Protein AF-A0A1W1ZWJ0-F1 (afdb_monomer_lite)

Foldseek 3Di:
DDKFKKWKADPVRQIWIWIADVVVRDTQQAIGNDPVVCVVCPPVSDHFDDPDPQWDKIWIWTPPPNIWIFTWTAGPVRRGTDTDPPTDTDDDPDDDPSVCVVPPPVRSD

Organism: NCBI:txid475255

Sequence (109 aa):
MSNVTGAIKFKDGTIRFYEYYGTSDVCSTKHYSTQKEVADNWRSYPSNRCSCEGLEPVSIYSSYGGGFYLDGFACKNCEALAHDPDFDMIEREDTEDWILQIWPWEELV

Radius of gyration: 12.95 Å; chains: 1; bounding box: 33×32×32 Å

pLDDT: mean 85.48, std 12.36, range [38.47, 97.19]

Structure (mmCIF, N/CA/C/O backbone):
data_AF-A0A1W1ZWJ0-F1
#
_entry.id   AF-A0A1W1ZWJ0-F1
#
loop_
_atom_site.group_PDB
_atom_site.id
_atom_site.type_symbol
_atom_site.label_atom_id
_atom_site.label_alt_id
_atom_site.label_comp_id
_atom_site.label_asym_id
_atom_site.label_entity_id
_atom_site.label_seq_id
_atom_site.pdbx_PDB_ins_code
_atom_site.Cartn_x
_atom_site.Cartn_y
_atom_site.Cartn_z
_atom_site.occupancy
_atom_site.B_iso_or_equiv
_atom_site.auth_seq_id
_atom_site.auth_comp_id
_atom_site.auth_asym_id
_atom_site.auth_atom_id
_atom_site.pdbx_PDB_model_num
ATOM 1 N N . MET A 1 1 ? 20.675 -0.677 2.531 1.00 58.44 1 MET A N 1
ATOM 2 C CA . MET A 1 1 ? 19.302 -1.221 2.541 1.00 58.44 1 MET A CA 1
ATOM 3 C C . MET A 1 1 ? 18.358 -0.130 2.081 1.00 58.44 1 MET A C 1
ATOM 5 O O . MET A 1 1 ? 18.148 0.824 2.828 1.00 58.44 1 MET A O 1
ATOM 9 N N . SER A 1 2 ? 17.870 -0.238 0.846 1.00 79.12 2 SER A N 1
ATOM 10 C CA . SER A 1 2 ? 16.911 0.722 0.293 1.00 79.12 2 SER A CA 1
ATOM 11 C C . SER A 1 2 ? 15.501 0.278 0.670 1.00 79.12 2 SER A C 1
ATOM 13 O O . SER A 1 2 ? 15.132 -0.860 0.401 1.00 79.12 2 SER A O 1
ATOM 15 N N . ASN A 1 3 ? 14.770 1.136 1.374 1.00 85.38 3 ASN A N 1
ATOM 16 C CA . ASN A 1 3 ? 13.355 0.947 1.685 1.00 85.38 3 ASN A CA 1
ATOM 17 C C . ASN A 1 3 ? 12.636 2.195 1.190 1.00 85.38 3 ASN A C 1
ATOM 19 O O . ASN A 1 3 ? 13.186 3.293 1.315 1.00 85.38 3 ASN A O 1
ATOM 23 N N . VAL A 1 4 ? 11.442 2.027 0.642 1.00 90.00 4 VAL A N 1
ATOM 24 C CA . VAL A 1 4 ? 10.592 3.142 0.219 1.00 90.00 4 VAL A CA 1
ATOM 25 C C . VAL A 1 4 ? 9.165 2.910 0.690 1.00 90.00 4 VAL A C 1
ATOM 27 O O . VAL A 1 4 ? 8.779 1.789 1.019 1.00 90.00 4 VAL A O 1
ATOM 30 N N . THR A 1 5 ? 8.372 3.972 0.705 1.00 92.62 5 THR A N 1
ATOM 31 C CA . THR A 1 5 ? 6.937 3.861 0.946 1.00 92.62 5 THR A CA 1
ATOM 32 C C . THR A 1 5 ? 6.234 3.527 -0.365 1.00 92.62 5 THR A C 1
ATOM 34 O O . THR A 1 5 ? 6.410 4.216 -1.372 1.00 92.62 5 THR A O 1
ATOM 37 N N . GLY A 1 6 ? 5.429 2.473 -0.345 1.00 93.62 6 GLY A N 1
ATOM 38 C CA . GLY A 1 6 ? 4.462 2.161 -1.386 1.00 93.62 6 GLY A CA 1
ATOM 39 C C . GLY A 1 6 ? 3.050 2.578 -0.977 1.00 93.62 6 GLY A C 1
ATOM 40 O O . GLY A 1 6 ? 2.772 2.850 0.196 1.00 93.62 6 GLY A O 1
ATOM 41 N N . ALA A 1 7 ? 2.149 2.623 -1.952 1.00 95.94 7 ALA A N 1
ATOM 42 C CA . ALA A 1 7 ? 0.743 2.941 -1.755 1.00 95.94 7 ALA A CA 1
ATOM 43 C C . ALA A 1 7 ? -0.154 1.880 -2.402 1.00 95.94 7 ALA A C 1
ATOM 45 O O . ALA A 1 7 ? 0.194 1.289 -3.422 1.00 95.94 7 ALA A O 1
ATOM 46 N N . ILE A 1 8 ? -1.318 1.645 -1.804 1.00 96.06 8 ILE A N 1
ATOM 47 C CA . ILE A 1 8 ? -2.367 0.784 -2.344 1.00 96.06 8 ILE A CA 1
ATOM 48 C C . ILE A 1 8 ? -3.655 1.575 -2.499 1.00 96.06 8 ILE A C 1
ATOM 50 O O . ILE A 1 8 ? -4.004 2.371 -1.624 1.00 96.06 8 ILE A O 1
ATOM 54 N N . LYS A 1 9 ? -4.380 1.318 -3.586 1.00 95.88 9 LYS A N 1
ATOM 55 C CA . LYS A 1 9 ? -5.693 1.898 -3.856 1.00 95.88 9 LYS A CA 1
ATOM 56 C C . LYS A 1 9 ? -6.753 0.813 -3.936 1.00 95.88 9 LYS A C 1
ATOM 58 O O . LYS A 1 9 ? -6.702 -0.077 -4.783 1.00 95.88 9 LYS A O 1
ATOM 63 N N . PHE A 1 10 ? -7.742 0.928 -3.060 1.00 95.88 10 PHE A N 1
ATOM 64 C CA . PHE A 1 10 ? -8.936 0.094 -3.071 1.00 95.88 10 PHE A CA 1
ATOM 65 C C . PHE A 1 10 ? -9.954 0.593 -4.100 1.00 95.88 10 PHE A C 1
ATOM 67 O O . PHE A 1 10 ? -9.930 1.753 -4.516 1.00 95.88 10 PHE A O 1
ATOM 74 N N . LYS A 1 11 ? -10.901 -0.275 -4.479 1.00 95.25 11 LYS A N 1
ATOM 75 C CA . LYS A 1 11 ? -11.956 0.046 -5.458 1.00 95.25 11 LYS A CA 1
ATOM 76 C C . LYS A 1 11 ? -12.838 1.224 -5.056 1.00 95.25 11 LYS A C 1
ATOM 78 O O . LYS A 1 11 ? -13.334 1.935 -5.922 1.00 95.25 11 LYS A O 1
ATOM 83 N N . ASP A 1 12 ? -13.024 1.433 -3.758 1.00 95.69 12 ASP A N 1
ATOM 84 C CA . ASP A 1 12 ? -13.776 2.570 -3.222 1.00 95.69 12 ASP A CA 1
ATOM 85 C C . ASP A 1 12 ? -12.961 3.875 -3.167 1.00 95.69 12 ASP A C 1
ATOM 87 O O . ASP A 1 12 ? -13.447 4.882 -2.661 1.00 95.69 12 ASP A O 1
ATOM 91 N N . GLY A 1 13 ? -11.724 3.867 -3.672 1.00 95.06 13 GLY A N 1
ATOM 92 C CA . GLY A 1 13 ? -10.822 5.014 -3.666 1.00 95.06 13 GLY A CA 1
ATOM 93 C C . GLY A 1 13 ? -10.027 5.181 -2.372 1.00 95.06 13 GLY A C 1
ATOM 94 O O . GLY A 1 13 ? -9.199 6.086 -2.302 1.00 95.06 13 GLY A O 1
ATOM 95 N N . THR A 1 14 ? -10.221 4.320 -1.366 1.00 96.75 14 THR A N 1
ATOM 96 C CA . THR A 1 14 ? -9.402 4.353 -0.148 1.00 96.75 14 THR A CA 1
ATOM 97 C C . THR A 1 14 ? -7.936 4.122 -0.503 1.00 96.75 14 THR A C 1
ATOM 99 O O . THR A 1 14 ? -7.617 3.156 -1.198 1.00 96.75 14 THR A O 1
ATOM 102 N N . ILE A 1 15 ? -7.049 4.965 0.029 1.00 97.06 15 ILE A N 1
ATOM 103 C CA . ILE A 1 15 ? -5.599 4.808 -0.087 1.00 97.06 15 ILE A CA 1
ATOM 104 C C . ILE A 1 15 ? -5.025 4.315 1.237 1.00 97.06 15 ILE A C 1
ATOM 106 O O . ILE A 1 15 ? -5.431 4.771 2.306 1.00 97.06 15 ILE A O 1
ATOM 110 N N . ARG A 1 16 ? -4.071 3.389 1.161 1.00 97.19 16 ARG A N 1
ATOM 111 C CA . ARG A 1 16 ? -3.251 2.950 2.296 1.00 97.19 16 ARG A CA 1
ATOM 112 C C . ARG A 1 16 ? -1.791 2.825 1.885 1.00 97.19 16 ARG A C 1
ATOM 114 O O . ARG A 1 16 ? -1.479 2.842 0.700 1.00 97.19 16 ARG A O 1
ATOM 121 N N . PHE A 1 17 ? -0.902 2.713 2.860 1.00 96.44 17 PHE A N 1
ATOM 122 C CA . PHE A 1 17 ? 0.543 2.789 2.656 1.00 96.44 17 PHE A CA 1
ATOM 123 C C . PHE A 1 17 ? 1.246 1.570 3.231 1.00 96.44 17 PHE A C 1
ATOM 125 O O . PHE A 1 17 ? 0.800 1.004 4.223 1.00 96.44 17 PHE A O 1
ATOM 132 N N . TYR A 1 18 ? 2.353 1.164 2.631 1.00 95.06 18 TYR A N 1
ATOM 133 C CA . TYR A 1 18 ? 3.151 0.033 3.097 1.00 95.06 18 TYR A CA 1
ATOM 134 C C . TYR A 1 18 ? 4.640 0.310 2.876 1.00 95.06 18 TYR A C 1
ATOM 136 O O . TYR A 1 18 ? 5.011 1.244 2.168 1.00 95.06 18 TYR A O 1
ATOM 144 N N . GLU A 1 19 ? 5.500 -0.489 3.499 1.00 93.62 19 GLU A N 1
ATOM 145 C CA . GLU A 1 19 ? 6.947 -0.437 3.270 1.00 93.62 19 GLU A CA 1
ATOM 146 C C . GLU A 1 19 ? 7.329 -1.411 2.149 1.00 93.62 19 GLU A C 1
ATOM 148 O O . GLU A 1 19 ? 6.980 -2.590 2.206 1.00 93.62 19 GLU A O 1
ATOM 153 N N . TYR A 1 20 ? 8.054 -0.936 1.140 1.00 91.25 20 TYR A N 1
ATOM 154 C CA . TYR A 1 20 ? 8.687 -1.770 0.121 1.00 91.25 20 TYR A CA 1
ATOM 155 C C . TYR A 1 20 ? 10.178 -1.912 0.413 1.00 91.25 20 TYR A C 1
ATOM 157 O O . TYR A 1 20 ? 10.891 -0.915 0.573 1.00 91.25 20 TYR A O 1
ATOM 165 N N . TYR A 1 21 ? 10.662 -3.153 0.425 1.00 88.88 21 TYR A N 1
ATOM 166 C CA . TYR A 1 21 ? 12.059 -3.469 0.665 1.00 88.88 21 TYR A CA 1
ATOM 167 C C . TYR A 1 21 ? 12.808 -3.736 -0.643 1.00 88.88 21 TYR A C 1
ATOM 169 O O . TYR A 1 21 ? 12.941 -4.875 -1.087 1.00 88.88 21 TYR A O 1
ATOM 177 N N . GLY A 1 22 ? 13.383 -2.684 -1.226 1.00 84.06 22 GLY A N 1
ATOM 178 C CA . GLY A 1 22 ? 14.059 -2.744 -2.528 1.00 84.06 22 GLY A CA 1
ATOM 179 C C . GLY A 1 22 ? 15.439 -3.405 -2.536 1.00 84.06 22 GLY A C 1
ATOM 180 O O . GLY A 1 22 ? 16.150 -3.314 -3.521 1.00 84.06 22 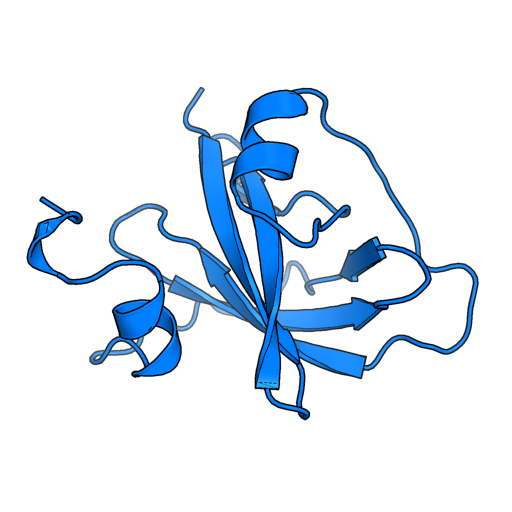GLY A O 1
ATOM 181 N N . THR A 1 23 ? 15.901 -4.005 -1.435 1.00 84.25 23 THR A N 1
ATOM 182 C CA . THR A 1 23 ? 17.106 -4.864 -1.463 1.00 84.25 23 THR A CA 1
ATOM 183 C C . THR A 1 23 ? 16.759 -6.334 -1.699 1.00 84.25 23 THR A C 1
ATOM 185 O O . THR A 1 23 ? 17.623 -7.096 -2.120 1.00 84.25 23 THR A O 1
ATOM 188 N N . SER A 1 24 ? 15.522 -6.743 -1.419 1.00 82.81 24 SER A N 1
ATOM 189 C CA . SER A 1 24 ? 15.056 -8.116 -1.658 1.00 82.81 24 SER A CA 1
ATOM 190 C C . SER A 1 24 ? 13.813 -8.175 -2.536 1.00 82.81 24 SER A C 1
ATOM 192 O O . SER A 1 24 ? 13.278 -9.260 -2.716 1.00 82.81 24 SER A O 1
ATOM 194 N N . ASP A 1 25 ? 13.369 -7.025 -3.041 1.00 83.56 25 ASP A N 1
ATOM 195 C CA . ASP A 1 25 ? 12.179 -6.857 -3.868 1.00 83.56 25 ASP A CA 1
ATOM 196 C C . ASP A 1 25 ? 10.918 -7.461 -3.245 1.00 83.56 25 ASP A C 1
ATOM 198 O O . ASP A 1 25 ? 10.210 -8.271 -3.833 1.00 83.56 25 ASP A O 1
ATOM 202 N N . VAL A 1 26 ? 10.656 -7.068 -1.993 1.00 84.06 26 VAL A N 1
ATOM 203 C CA . VAL A 1 26 ? 9.517 -7.565 -1.211 1.00 84.06 26 VAL A CA 1
ATOM 204 C C . VAL A 1 26 ? 8.643 -6.412 -0.735 1.00 84.06 26 VAL A C 1
ATOM 206 O O . VAL A 1 26 ? 9.122 -5.494 -0.063 1.00 84.06 26 VAL A O 1
ATOM 209 N N . CYS A 1 27 ? 7.337 -6.497 -0.990 1.00 87.00 27 CYS A N 1
ATOM 210 C CA . CYS A 1 27 ? 6.351 -5.669 -0.302 1.00 87.00 27 CYS A CA 1
ATOM 211 C C . CYS A 1 27 ? 6.130 -6.171 1.130 1.00 87.00 27 CYS A C 1
ATOM 213 O O . CYS A 1 27 ? 5.899 -7.360 1.367 1.00 87.00 27 CYS A O 1
ATOM 215 N N . SER A 1 28 ? 6.122 -5.257 2.100 1.00 89.94 28 SER A N 1
ATOM 216 C CA . SER A 1 28 ? 5.621 -5.566 3.436 1.00 89.94 28 SER A CA 1
ATOM 217 C C . SER A 1 28 ? 4.177 -6.048 3.344 1.00 89.94 28 SER A C 1
ATOM 219 O O . SER A 1 28 ? 3.313 -5.393 2.765 1.00 89.94 28 SER A O 1
ATOM 221 N N . THR A 1 29 ? 3.898 -7.189 3.967 1.00 91.88 29 THR A N 1
ATOM 222 C CA 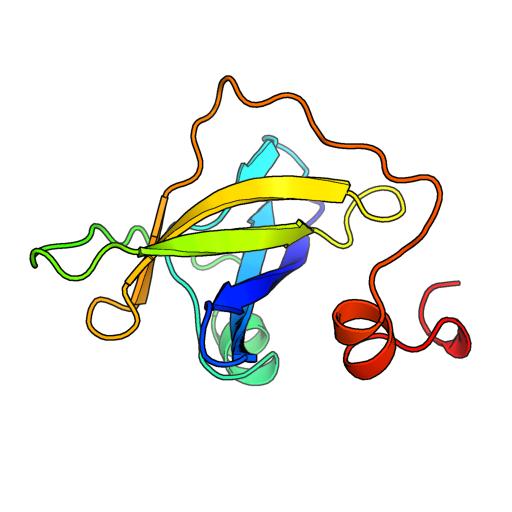. THR A 1 29 ? 2.543 -7.760 4.007 1.00 91.88 29 THR A CA 1
ATOM 223 C C . THR A 1 29 ? 1.586 -6.975 4.908 1.00 91.88 29 THR A C 1
ATOM 225 O O . THR A 1 29 ? 0.400 -7.290 4.951 1.00 91.88 29 THR A O 1
ATOM 228 N N . LYS A 1 30 ? 2.075 -5.966 5.643 1.00 94.56 30 LYS A N 1
ATOM 229 C CA . LYS A 1 30 ? 1.238 -5.057 6.425 1.00 94.56 30 LYS A CA 1
ATOM 230 C C . LYS A 1 30 ? 1.123 -3.695 5.743 1.00 94.56 30 LYS A C 1
ATOM 232 O O . LYS A 1 30 ? 2.132 -3.118 5.341 1.00 94.56 30 LYS A O 1
ATOM 237 N N . HIS A 1 31 ? -0.093 -3.154 5.705 1.00 95.81 31 HIS A N 1
ATOM 238 C CA . HIS A 1 31 ? -0.356 -1.772 5.293 1.00 95.81 31 HIS A CA 1
ATOM 239 C C . HIS A 1 31 ? -0.989 -0.942 6.414 1.00 95.81 31 HIS A C 1
ATOM 241 O O . HIS A 1 31 ? -1.520 -1.471 7.388 1.00 95.81 31 HIS A O 1
ATOM 247 N N . TYR A 1 32 ? -0.915 0.374 6.263 1.00 96.38 32 TYR A N 1
ATOM 248 C CA . TYR A 1 32 ? -1.276 1.383 7.248 1.00 96.38 32 TYR A CA 1
ATOM 249 C C . TYR A 1 32 ? -2.141 2.470 6.617 1.00 96.38 32 TYR A C 1
ATOM 251 O O . TYR A 1 32 ? -2.155 2.648 5.399 1.00 96.38 32 TYR A O 1
ATOM 259 N N . SER A 1 33 ? -2.854 3.230 7.442 1.00 96.38 33 SER A N 1
ATOM 260 C CA . SER A 1 33 ? -3.743 4.286 6.949 1.00 96.38 33 SER A CA 1
ATOM 261 C C . SER A 1 33 ? -2.976 5.544 6.541 1.00 96.38 33 SER A C 1
ATOM 263 O O . SER A 1 33 ? -3.463 6.318 5.721 1.00 96.38 33 SER A O 1
ATOM 265 N N . THR A 1 34 ? -1.774 5.755 7.085 1.00 95.00 34 THR A N 1
ATOM 266 C CA . THR A 1 34 ? -0.964 6.958 6.843 1.00 95.00 34 THR A CA 1
ATOM 267 C C . THR A 1 34 ? 0.507 6.639 6.565 1.00 95.00 34 THR A C 1
ATOM 269 O O . THR A 1 34 ? 1.054 5.657 7.064 1.00 95.00 34 THR A O 1
ATOM 272 N N . GLN A 1 35 ? 1.193 7.519 5.825 1.00 93.00 35 GLN A N 1
ATOM 273 C CA . GLN A 1 35 ? 2.649 7.425 5.634 1.00 93.00 35 GLN A CA 1
ATOM 274 C C . GLN A 1 35 ? 3.419 7.562 6.956 1.00 93.00 35 GLN A C 1
ATOM 276 O O . GLN A 1 35 ? 4.476 6.960 7.128 1.00 93.00 35 GLN A O 1
ATOM 281 N N . LYS A 1 36 ? 2.877 8.324 7.916 1.00 93.69 36 LYS A N 1
ATOM 282 C CA . LYS A 1 36 ? 3.474 8.465 9.246 1.00 93.69 36 LYS A CA 1
ATOM 283 C C . LYS A 1 36 ? 3.531 7.129 9.983 1.00 93.69 36 LYS A C 1
ATOM 285 O O . LYS A 1 36 ? 4.556 6.821 10.573 1.00 93.69 36 LYS A O 1
ATOM 290 N N . GLU A 1 37 ? 2.474 6.325 9.923 1.00 93.94 37 GLU A N 1
ATOM 291 C CA . GLU A 1 37 ? 2.475 4.994 10.537 1.00 93.94 37 GLU A CA 1
ATOM 292 C C . GLU A 1 37 ? 3.503 4.062 9.885 1.00 93.94 37 GLU A C 1
ATOM 294 O O . GLU A 1 37 ? 4.144 3.290 10.594 1.00 93.94 37 GLU A O 1
ATOM 299 N N . VAL A 1 38 ? 3.721 4.169 8.568 1.00 92.44 38 VAL A N 1
ATOM 300 C CA . VAL A 1 38 ? 4.819 3.455 7.891 1.00 92.44 38 VAL A CA 1
ATOM 301 C C . VAL A 1 38 ? 6.170 3.901 8.453 1.00 92.44 38 VAL A C 1
ATOM 303 O O . VAL A 1 38 ? 6.981 3.059 8.826 1.00 92.44 38 VAL A O 1
ATOM 306 N N . ALA A 1 39 ? 6.400 5.211 8.582 1.00 90.50 39 ALA A N 1
ATOM 307 C CA . ALA A 1 39 ? 7.643 5.758 9.132 1.00 90.50 39 ALA A CA 1
ATOM 308 C C . ALA A 1 39 ? 7.868 5.373 10.608 1.00 90.50 39 ALA A C 1
ATOM 310 O O . ALA A 1 39 ? 8.985 5.041 11.001 1.00 90.50 39 ALA A O 1
ATOM 311 N N . ASP A 1 40 ? 6.810 5.360 11.420 1.00 93.75 40 ASP A N 1
ATOM 312 C CA . ASP A 1 40 ? 6.864 4.961 12.831 1.00 93.75 40 ASP A CA 1
ATOM 313 C C . ASP A 1 40 ? 7.146 3.448 12.991 1.00 93.75 40 ASP A C 1
ATOM 315 O O . ASP A 1 40 ? 7.612 3.012 14.043 1.00 93.75 40 ASP A O 1
ATOM 319 N N . ASN A 1 41 ? 6.905 2.647 11.944 1.00 90.19 41 ASN A N 1
ATOM 320 C CA . ASN A 1 41 ? 7.166 1.204 11.893 1.00 90.19 41 ASN A CA 1
ATOM 321 C C . ASN A 1 41 ? 8.294 0.835 10.910 1.00 90.19 41 ASN A C 1
ATOM 323 O O . ASN A 1 41 ? 8.421 -0.331 10.526 1.00 90.19 41 ASN A O 1
ATOM 327 N N . TRP A 1 42 ? 9.116 1.803 10.504 1.00 89.06 42 TRP A N 1
ATOM 328 C CA . TRP A 1 42 ? 10.124 1.626 9.461 1.00 89.06 42 TRP A CA 1
ATOM 329 C C . TRP A 1 42 ? 11.104 0.498 9.793 1.00 89.06 42 TRP A C 1
ATOM 331 O O . TRP A 1 42 ? 11.710 0.493 10.869 1.00 89.06 42 TRP A O 1
ATOM 341 N N . ARG A 1 43 ? 11.290 -0.449 8.866 1.00 86.00 43 ARG A N 1
ATOM 342 C CA . ARG A 1 43 ? 12.173 -1.620 9.013 1.00 86.00 43 ARG A CA 1
ATOM 343 C C . ARG A 1 43 ? 11.827 -2.525 10.197 1.00 86.00 43 ARG A C 1
ATOM 345 O O . ARG A 1 43 ? 12.696 -3.233 10.708 1.00 86.00 43 ARG A O 1
ATOM 352 N N . SER A 1 44 ? 10.570 -2.519 10.638 1.00 85.25 44 SER A N 1
ATOM 353 C CA . SER A 1 44 ? 10.075 -3.487 11.628 1.00 85.25 44 SER A CA 1
ATOM 354 C C . SER A 1 44 ? 9.673 -4.827 10.995 1.00 85.25 44 SER A C 1
ATOM 356 O O . SER A 1 44 ? 9.555 -5.822 11.707 1.00 85.25 44 SER A O 1
ATOM 358 N N . TYR A 1 45 ? 9.514 -4.863 9.664 1.00 75.00 45 TYR A N 1
ATOM 359 C CA . TYR A 1 45 ? 9.142 -6.034 8.854 1.00 75.00 45 TYR A CA 1
ATOM 360 C C . TYR A 1 45 ? 7.967 -6.857 9.418 1.00 75.00 45 TYR A C 1
ATOM 362 O O . TYR A 1 45 ? 8.070 -8.078 9.577 1.00 75.00 45 TYR A O 1
ATOM 370 N N . PRO A 1 46 ? 6.830 -6.215 9.732 1.00 78.00 46 PRO A N 1
ATOM 371 C CA . PRO A 1 46 ? 5.680 -6.914 10.268 1.00 78.00 46 PRO A CA 1
ATOM 372 C C . PRO A 1 46 ? 5.094 -7.829 9.190 1.00 78.00 46 PRO A C 1
ATOM 374 O O . PRO A 1 46 ? 4.676 -7.384 8.119 1.00 78.00 46 PRO A O 1
ATOM 377 N N . SER A 1 47 ? 5.037 -9.128 9.489 1.00 77.19 47 SER A N 1
ATOM 378 C CA . SER A 1 47 ? 4.288 -10.060 8.658 1.00 77.19 47 SER A CA 1
ATOM 379 C C . SER A 1 47 ? 2.836 -10.087 9.110 1.00 77.19 47 SER A C 1
ATOM 381 O O . SER A 1 47 ? 2.559 -10.360 10.278 1.00 77.19 47 SER A O 1
ATOM 383 N N . ASN A 1 48 ? 1.912 -9.815 8.195 1.00 84.81 48 ASN A N 1
ATOM 384 C CA . ASN A 1 48 ? 0.492 -9.856 8.471 1.00 84.81 48 ASN A CA 1
ATOM 385 C C . ASN A 1 48 ? -0.219 -10.655 7.382 1.00 84.81 48 ASN A C 1
ATOM 387 O O . ASN A 1 48 ? -0.053 -10.405 6.191 1.00 84.81 48 ASN A O 1
ATOM 391 N N . ARG A 1 49 ? -0.996 -11.656 7.793 1.00 87.44 49 ARG A N 1
ATOM 392 C CA . ARG A 1 49 ? -1.776 -12.495 6.879 1.00 87.44 49 ARG A CA 1
ATOM 393 C C . ARG A 1 49 ? -3.246 -12.187 7.072 1.00 87.44 49 ARG A C 1
ATOM 395 O O . ARG A 1 49 ? -3.699 -11.992 8.198 1.00 87.44 49 ARG A O 1
ATOM 402 N N . CYS A 1 50 ? -3.997 -12.165 5.977 1.00 89.31 50 CYS A N 1
ATOM 403 C CA . CYS A 1 50 ? -5.437 -12.020 6.082 1.00 89.31 50 CYS A CA 1
ATOM 404 C C . CYS A 1 50 ? -6.026 -13.260 6.769 1.00 89.31 50 CYS A C 1
ATOM 406 O O . CYS A 1 50 ? -5.726 -14.390 6.388 1.00 89.31 50 CYS A O 1
ATOM 408 N N . SER A 1 51 ? -6.844 -13.038 7.795 1.00 91.19 51 SER A N 1
ATOM 409 C CA . SER A 1 51 ? -7.551 -14.079 8.550 1.00 91.19 51 SER A CA 1
ATOM 410 C C . SER A 1 51 ? -9.065 -14.045 8.319 1.00 91.19 51 SER A C 1
ATOM 412 O O . SER A 1 51 ? -9.806 -14.772 8.976 1.00 91.19 51 SER A O 1
ATOM 414 N N . CYS A 1 52 ? -9.528 -13.200 7.395 1.00 90.88 52 CYS A N 1
ATOM 415 C CA . CYS A 1 52 ? -10.929 -13.083 7.008 1.00 90.88 52 CYS A CA 1
ATOM 416 C C . CYS A 1 52 ? -11.084 -13.192 5.484 1.00 90.88 52 CYS A C 1
ATOM 418 O O . CYS A 1 52 ? -10.106 -13.150 4.745 1.00 90.88 52 CYS A O 1
ATOM 420 N N . GLU A 1 53 ? -12.318 -13.280 4.999 1.00 89.81 53 GLU A N 1
ATOM 421 C CA . GLU A 1 53 ? -12.631 -13.328 3.559 1.00 89.81 53 GLU A CA 1
ATOM 422 C C . GLU A 1 53 ? -12.650 -11.929 2.905 1.00 89.81 53 GLU A C 1
ATOM 424 O O . GLU A 1 53 ? -13.230 -11.727 1.845 1.00 89.81 53 GLU A O 1
ATOM 429 N N . GLY A 1 54 ? -12.033 -10.933 3.547 1.00 91.56 54 GLY A N 1
ATOM 430 C CA . GLY A 1 54 ? -12.068 -9.529 3.135 1.00 91.56 54 GLY A CA 1
ATOM 431 C C . GLY A 1 54 ? -10.934 -9.101 2.205 1.00 91.56 54 GLY A C 1
ATOM 432 O O . GLY A 1 54 ? -10.613 -7.914 2.191 1.00 91.56 54 GLY A O 1
ATOM 433 N N . LEU A 1 55 ? -10.276 -10.035 1.512 1.00 94.19 55 LEU A N 1
ATOM 434 C CA . LEU A 1 55 ? -9.312 -9.697 0.465 1.00 94.19 55 LEU A CA 1
ATOM 435 C C . LEU A 1 55 ? -10.064 -9.209 -0.771 1.00 94.19 55 LEU A C 1
ATOM 437 O O . LEU A 1 55 ? -10.907 -9.914 -1.320 1.00 94.19 55 LEU A O 1
ATOM 441 N N . GLU A 1 56 ? -9.722 -8.016 -1.233 1.00 95.38 56 GLU A N 1
ATOM 442 C CA . GLU A 1 56 ? -10.217 -7.464 -2.487 1.00 95.38 56 GLU A CA 1
ATOM 443 C C . GLU A 1 56 ? -9.043 -7.030 -3.371 1.00 95.38 56 GLU A C 1
ATOM 445 O O . GLU A 1 56 ? -7.986 -6.682 -2.840 1.00 95.38 56 GLU A O 1
ATOM 450 N N . PRO A 1 57 ? -9.190 -7.076 -4.706 1.00 94.88 57 PRO A N 1
ATOM 451 C CA . PRO A 1 57 ? -8.136 -6.634 -5.609 1.00 94.88 57 PRO A CA 1
ATOM 452 C C . PRO A 1 57 ? -7.897 -5.127 -5.468 1.00 94.88 57 PRO A C 1
ATOM 454 O O . PRO A 1 57 ? -8.850 -4.347 -5.360 1.00 94.88 57 PRO A O 1
ATOM 457 N N . VAL A 1 58 ? -6.626 -4.736 -5.494 1.00 94.38 58 VAL A N 1
ATOM 458 C CA . VAL A 1 58 ? -6.151 -3.360 -5.315 1.00 94.38 58 VAL A CA 1
ATOM 459 C C . VAL A 1 58 ? -5.087 -3.012 -6.349 1.00 94.38 58 VAL A C 1
ATOM 461 O O . VAL A 1 58 ? -4.357 -3.888 -6.806 1.00 94.38 58 VAL A O 1
ATOM 464 N N . SER A 1 59 ? -4.963 -1.724 -6.671 1.00 92.88 59 SER A N 1
ATOM 465 C CA . SER A 1 59 ? -3.794 -1.219 -7.397 1.00 92.88 59 SER A CA 1
ATOM 466 C C . SER A 1 59 ? -2.668 -0.988 -6.401 1.00 92.88 59 SER A C 1
ATOM 468 O O . SER A 1 59 ? -2.861 -0.254 -5.428 1.00 92.88 59 SER A O 1
ATOM 470 N N . ILE A 1 60 ? -1.505 -1.591 -6.628 1.00 93.12 60 ILE A N 1
ATOM 471 C CA . ILE A 1 60 ? -0.327 -1.430 -5.777 1.00 93.12 60 ILE A CA 1
ATOM 472 C C . ILE A 1 60 ? 0.693 -0.598 -6.542 1.00 93.12 60 ILE A C 1
ATOM 474 O O . ILE A 1 60 ? 0.971 -0.873 -7.703 1.00 93.12 60 ILE A O 1
ATOM 478 N N . TYR A 1 61 ? 1.261 0.403 -5.883 1.00 93.00 61 TYR A N 1
ATOM 479 C CA . TYR A 1 61 ? 2.351 1.211 -6.407 1.00 93.00 61 TYR A CA 1
ATOM 480 C C . TYR A 1 61 ? 3.518 1.221 -5.425 1.00 93.00 61 TYR A C 1
ATOM 482 O O . TYR A 1 61 ? 3.324 1.349 -4.211 1.00 93.00 61 TYR A O 1
ATOM 490 N N . SER A 1 62 ? 4.727 1.125 -5.957 1.00 90.44 62 SER A N 1
ATOM 491 C CA . SER A 1 62 ? 5.981 1.301 -5.231 1.00 90.44 62 SER A CA 1
ATOM 492 C C . SER A 1 62 ? 6.727 2.476 -5.828 1.00 90.44 62 SER A C 1
ATOM 494 O O . SER A 1 62 ? 6.979 2.478 -7.023 1.00 90.44 62 SER A O 1
ATOM 496 N N . SER A 1 63 ? 7.161 3.431 -5.004 1.00 87.69 63 SER A N 1
ATOM 497 C CA . SER A 1 63 ? 7.975 4.581 -5.444 1.00 87.69 63 SER A CA 1
ATOM 498 C C . SER A 1 63 ? 9.449 4.232 -5.718 1.00 87.69 63 SER A C 1
ATOM 500 O O . SER A 1 63 ? 10.285 5.110 -5.920 1.00 87.69 63 SER A O 1
ATOM 502 N N . TYR A 1 64 ? 9.803 2.946 -5.699 1.00 85.50 64 TYR A N 1
ATOM 503 C CA . TYR A 1 64 ? 11.178 2.495 -5.875 1.00 85.50 64 TYR A CA 1
ATOM 504 C C . TYR A 1 64 ? 11.590 2.582 -7.347 1.00 85.50 64 TYR A C 1
ATOM 506 O O . TYR A 1 64 ? 10.794 2.281 -8.232 1.00 85.50 64 TYR A O 1
ATOM 514 N N . GLY A 1 65 ? 12.838 2.982 -7.608 1.00 78.25 65 GLY A N 1
ATOM 515 C CA . GLY A 1 65 ? 13.415 2.946 -8.957 1.00 78.25 65 GLY A CA 1
ATOM 516 C C . GLY A 1 65 ? 12.719 3.832 -9.998 1.00 78.25 65 GLY A C 1
ATOM 517 O O . GLY A 1 65 ? 12.858 3.562 -11.182 1.00 78.25 65 GLY A O 1
ATOM 518 N N . GLY A 1 66 ? 11.985 4.869 -9.578 1.00 78.69 66 GLY A N 1
ATOM 519 C CA . GLY A 1 66 ? 11.207 5.734 -10.477 1.00 78.69 66 GLY A CA 1
ATOM 520 C C . GLY A 1 66 ? 9.704 5.448 -10.487 1.00 78.69 66 GLY A C 1
ATOM 521 O O . GLY A 1 66 ? 8.956 6.217 -11.079 1.00 78.69 66 GLY A O 1
ATOM 522 N N . GLY A 1 67 ? 9.255 4.413 -9.774 1.00 86.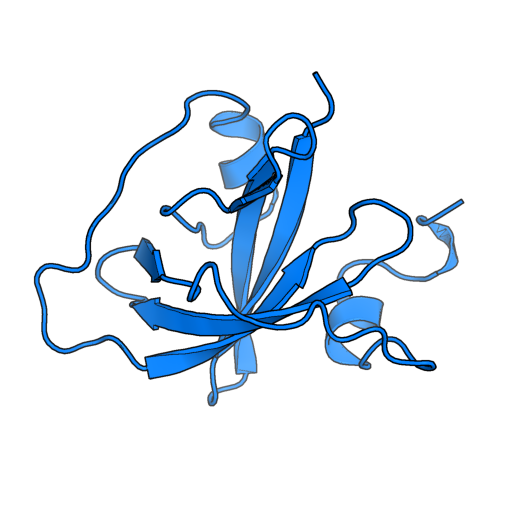31 67 GLY A N 1
ATOM 523 C CA . GLY A 1 67 ? 7.841 4.077 -9.668 1.00 86.31 67 GLY A CA 1
ATOM 524 C C . GLY A 1 67 ? 7.468 2.858 -10.503 1.00 86.31 67 GLY A C 1
ATOM 525 O O . GLY A 1 67 ? 7.787 2.793 -11.685 1.00 86.31 67 GLY A O 1
ATOM 526 N N . PHE A 1 68 ? 6.755 1.903 -9.913 1.00 87.25 68 PHE A N 1
ATOM 527 C CA . PHE A 1 68 ? 6.172 0.782 -10.651 1.00 87.25 68 PHE A CA 1
ATOM 528 C C . PHE A 1 68 ? 4.879 0.302 -10.004 1.00 87.25 68 PHE A C 1
ATOM 530 O O . PHE A 1 68 ? 4.633 0.535 -8.815 1.00 87.25 68 PHE A O 1
ATOM 537 N N . TYR A 1 69 ? 4.061 -0.389 -10.797 1.00 88.88 69 TYR A N 1
ATOM 538 C CA . TYR A 1 69 ? 2.804 -0.965 -10.342 1.00 88.88 69 TYR A CA 1
ATOM 539 C C . TYR A 1 69 ? 2.880 -2.484 -10.259 1.00 88.88 69 TYR A C 1
ATOM 541 O O . TYR A 1 69 ? 3.582 -3.131 -11.035 1.00 88.88 69 TYR A O 1
ATOM 549 N N . LEU A 1 70 ? 2.111 -3.032 -9.325 1.00 88.38 70 LEU A N 1
ATOM 550 C CA . LEU A 1 70 ? 1.861 -4.459 -9.177 1.00 88.38 70 LEU A CA 1
ATOM 551 C C . LEU A 1 70 ? 0.357 -4.685 -9.035 1.00 88.38 70 LEU A C 1
ATOM 553 O O . LEU A 1 70 ? -0.360 -3.858 -8.457 1.00 88.38 70 LEU A O 1
ATOM 557 N N . ASP A 1 71 ? -0.105 -5.837 -9.501 1.00 86.81 71 ASP A N 1
ATOM 558 C CA . ASP A 1 71 ? -1.430 -6.324 -9.147 1.00 86.81 71 ASP A CA 1
ATOM 559 C C . ASP A 1 71 ? -1.368 -7.084 -7.820 1.00 86.81 71 ASP A C 1
ATOM 561 O O . ASP A 1 71 ? -0.384 -7.742 -7.465 1.00 86.81 71 ASP A O 1
ATOM 565 N N . GLY A 1 72 ? -2.450 -7.004 -7.056 1.00 90.88 72 GLY A N 1
ATOM 566 C CA . GLY A 1 72 ? -2.570 -7.788 -5.844 1.00 90.88 72 GLY A CA 1
ATOM 567 C C . GLY A 1 72 ? -3.883 -7.573 -5.125 1.00 90.88 72 GLY A C 1
ATOM 568 O O . GLY A 1 72 ? -4.838 -6.996 -5.644 1.00 90.88 72 GLY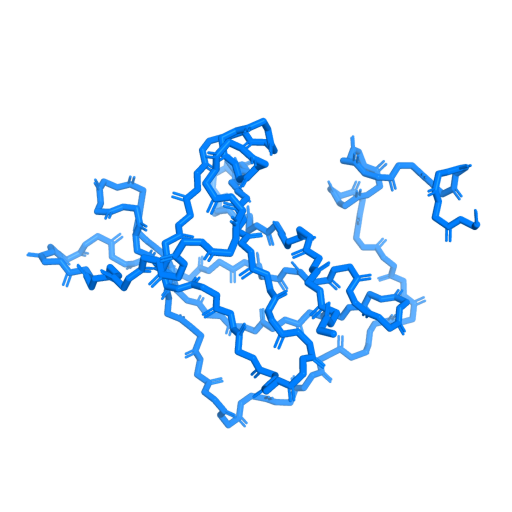 A O 1
ATOM 569 N N . PHE A 1 73 ? -3.918 -8.067 -3.897 1.00 94.81 73 PHE A N 1
ATOM 570 C CA . PHE A 1 73 ? -5.078 -8.072 -3.031 1.00 94.81 73 PHE A CA 1
ATOM 571 C C . PHE A 1 73 ? -4.720 -7.480 -1.678 1.00 94.81 73 PHE A C 1
ATOM 573 O O . PHE A 1 73 ? -3.635 -7.702 -1.141 1.00 94.81 73 PHE A O 1
ATOM 580 N N . ALA A 1 74 ? -5.663 -6.768 -1.079 1.00 96.00 74 ALA A N 1
ATOM 581 C CA . ALA A 1 74 ? -5.503 -6.273 0.274 1.00 96.00 74 ALA A CA 1
ATOM 582 C C . ALA A 1 74 ? -6.799 -6.396 1.066 1.00 96.00 74 ALA A C 1
ATOM 584 O O . ALA A 1 74 ? -7.896 -6.4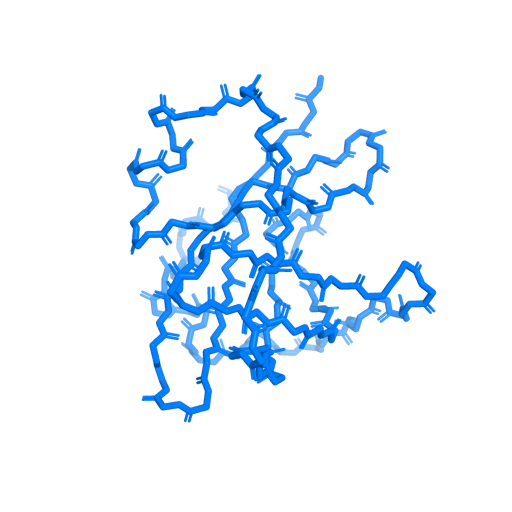38 0.517 1.00 96.00 74 ALA A O 1
ATOM 585 N N . CYS A 1 75 ? -6.658 -6.439 2.387 1.00 96.31 75 CYS A N 1
ATOM 586 C CA . CYS A 1 75 ? -7.773 -6.419 3.319 1.00 96.31 75 CYS A CA 1
ATOM 587 C C . CYS A 1 75 ? -7.644 -5.223 4.261 1.00 96.31 75 CYS A C 1
ATOM 589 O O . CYS A 1 75 ? -6.655 -5.108 4.987 1.00 96.31 75 CYS A O 1
ATOM 591 N N . LYS A 1 76 ? -8.662 -4.356 4.294 1.00 95.31 76 LYS A N 1
ATOM 592 C CA . LYS A 1 76 ? -8.706 -3.189 5.194 1.00 95.31 76 LYS A CA 1
ATOM 593 C C . LYS A 1 76 ? -8.768 -3.576 6.669 1.00 95.31 76 LYS A C 1
ATOM 595 O O . LYS A 1 76 ? -8.126 -2.922 7.485 1.00 95.31 76 LYS A O 1
ATOM 600 N N . ASN A 1 77 ? -9.520 -4.629 6.988 1.00 94.38 77 ASN A N 1
ATOM 601 C CA . ASN A 1 77 ? -9.763 -5.064 8.366 1.00 94.38 77 ASN A CA 1
ATOM 602 C C . ASN A 1 77 ? -8.544 -5.762 8.964 1.00 94.38 77 ASN A C 1
ATOM 604 O O . ASN A 1 77 ? -8.170 -5.492 10.098 1.00 94.38 77 ASN A O 1
ATOM 608 N N . CYS A 1 78 ? -7.924 -6.657 8.194 1.00 94.19 78 CYS A N 1
ATOM 609 C CA . CYS A 1 78 ? -6.735 -7.372 8.643 1.00 94.19 78 CYS A CA 1
ATOM 610 C C . CYS A 1 78 ? -5.451 -6.569 8.453 1.00 94.19 78 CYS A C 1
ATOM 612 O O . CYS A 1 78 ? -4.420 -7.043 8.902 1.00 94.19 78 CYS A O 1
ATOM 614 N N . GLU A 1 79 ? -5.479 -5.425 7.760 1.00 95.75 79 GLU A N 1
ATOM 615 C CA . GLU A 1 79 ? -4.271 -4.673 7.379 1.00 95.75 79 GLU A CA 1
ATOM 616 C C . GLU A 1 79 ? -3.263 -5.523 6.591 1.00 95.75 79 GLU A C 1
ATOM 618 O O . GLU A 1 79 ? -2.054 -5.336 6.699 1.00 95.75 79 GLU A O 1
ATOM 623 N N . ALA A 1 80 ? -3.765 -6.500 5.834 1.00 95.56 80 ALA A N 1
ATOM 624 C CA . ALA A 1 80 ? -2.952 -7.458 5.098 1.00 95.56 80 ALA A CA 1
ATOM 625 C C . ALA A 1 80 ? -2.846 -7.060 3.623 1.00 95.56 80 ALA A C 1
ATOM 627 O O . ALA A 1 80 ? -3.852 -6.674 3.021 1.00 95.56 80 ALA A O 1
ATOM 628 N N . LEU A 1 81 ? -1.645 -7.188 3.064 1.00 93.88 81 LEU A N 1
ATOM 629 C CA . LEU A 1 81 ? -1.302 -7.026 1.656 1.00 93.88 81 LEU A CA 1
ATOM 630 C C . LEU A 1 81 ? -0.755 -8.353 1.125 1.00 93.88 81 LEU A C 1
ATOM 632 O O . LEU A 1 81 ? 0.135 -8.953 1.728 1.00 93.88 81 LEU A O 1
ATOM 636 N N . ALA A 1 82 ? -1.286 -8.790 -0.008 1.00 90.38 82 ALA A N 1
ATOM 637 C CA . ALA A 1 82 ? -0.808 -9.937 -0.755 1.00 90.38 82 ALA A CA 1
ATOM 638 C C . ALA A 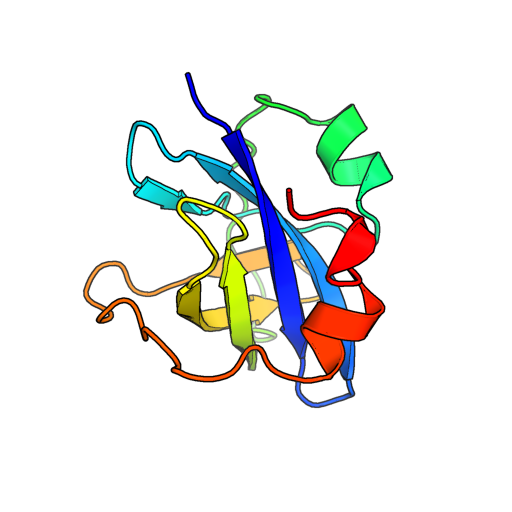1 82 ? -0.663 -9.531 -2.223 1.00 90.38 82 ALA A C 1
ATOM 640 O O . ALA A 1 82 ? -1.656 -9.347 -2.919 1.00 90.38 82 ALA A O 1
ATOM 641 N N . HIS A 1 83 ? 0.570 -9.385 -2.686 1.00 81.31 83 HIS A N 1
ATOM 642 C CA . HIS A 1 83 ? 0.881 -9.385 -4.113 1.00 81.31 83 HIS A CA 1
ATOM 643 C C . HIS A 1 83 ? 1.275 -10.801 -4.534 1.00 81.31 83 HIS A C 1
ATOM 645 O O . HIS A 1 83 ? 1.732 -11.594 -3.699 1.00 81.31 83 HIS A O 1
ATOM 651 N N . ASP A 1 84 ? 1.115 -11.111 -5.807 1.00 70.19 84 ASP A N 1
ATOM 652 C CA . ASP A 1 84 ? 1.652 -12.346 -6.358 1.00 70.19 84 ASP A CA 1
ATOM 653 C C . ASP A 1 84 ? 3.099 -12.082 -6.836 1.00 70.19 84 ASP A C 1
ATOM 655 O O . ASP A 1 84 ? 3.344 -11.093 -7.531 1.00 70.19 84 ASP A O 1
ATOM 659 N N . PRO A 1 85 ? 4.077 -12.886 -6.368 1.00 63.62 85 PRO A N 1
ATOM 660 C CA . PRO A 1 85 ? 5.498 -12.683 -6.650 1.00 63.62 85 PRO A CA 1
ATOM 661 C C . PRO A 1 85 ? 5.874 -12.907 -8.120 1.00 63.62 85 PRO A C 1
ATOM 663 O O . PRO A 1 85 ? 6.967 -12.509 -8.511 1.00 63.62 85 PRO A O 1
ATOM 666 N N . ASP A 1 86 ? 4.996 -13.530 -8.910 1.00 62.53 86 ASP A N 1
ATOM 667 C CA . ASP A 1 86 ? 5.206 -13.795 -10.333 1.00 62.53 86 ASP A CA 1
ATOM 668 C C . ASP A 1 86 ? 4.607 -12.693 -11.232 1.00 62.53 86 ASP A C 1
ATOM 670 O O . ASP A 1 86 ? 4.622 -12.830 -12.456 1.00 62.53 86 ASP A O 1
ATOM 674 N N . PHE A 1 87 ? 4.068 -11.601 -10.666 1.00 61.31 87 PHE A N 1
ATOM 675 C CA . PHE A 1 87 ? 3.542 -10.505 -11.482 1.00 61.31 87 PHE A CA 1
ATOM 676 C C . PHE A 1 87 ? 4.652 -9.695 -12.144 1.00 61.31 87 PHE A C 1
ATOM 678 O O . PHE A 1 87 ? 5.608 -9.253 -11.503 1.00 61.31 87 PHE A O 1
ATOM 685 N N . ASP A 1 88 ? 4.452 -9.432 -13.433 1.00 62.22 88 ASP A N 1
ATOM 686 C CA . ASP A 1 88 ? 5.253 -8.480 -14.183 1.00 62.22 88 ASP A CA 1
ATOM 687 C C . ASP A 1 88 ? 5.131 -7.100 -13.528 1.00 62.22 88 ASP A C 1
ATOM 689 O O . ASP A 1 88 ? 4.026 -6.581 -13.344 1.00 62.22 88 ASP A O 1
ATOM 693 N N . MET A 1 89 ? 6.271 -6.494 -13.179 1.00 69.38 89 MET A N 1
ATOM 694 C CA . MET A 1 89 ? 6.308 -5.075 -12.837 1.00 69.38 89 MET A CA 1
ATOM 695 C C . MET A 1 89 ? 5.716 -4.307 -14.011 1.00 69.38 89 MET A C 1
ATOM 697 O O . MET A 1 89 ? 6.253 -4.320 -15.120 1.00 69.38 89 MET A O 1
ATOM 701 N N . ILE A 1 90 ? 4.586 -3.652 -13.767 1.00 69.25 90 ILE A N 1
ATOM 702 C CA . ILE A 1 90 ? 3.906 -2.904 -14.810 1.00 69.25 90 ILE A CA 1
ATOM 703 C C . ILE A 1 90 ? 4.564 -1.532 -14.850 1.00 69.25 90 ILE A C 1
ATOM 705 O O . ILE A 1 90 ? 4.198 -0.619 -14.100 1.00 69.25 90 ILE A O 1
ATOM 709 N N . GLU A 1 91 ? 5.556 -1.403 -15.726 1.00 65.00 91 GLU A N 1
ATOM 710 C CA . GLU A 1 91 ? 6.034 -0.103 -16.170 1.00 65.00 91 GLU A CA 1
ATOM 711 C C . GLU A 1 91 ? 4.890 0.566 -16.932 1.00 65.00 91 GLU A C 1
ATOM 713 O O . GLU A 1 91 ? 4.441 0.096 -17.979 1.00 65.00 91 GLU A O 1
ATOM 718 N N . ARG A 1 92 ? 4.355 1.643 -16.362 1.00 66.06 92 ARG A N 1
ATOM 719 C CA . ARG A 1 92 ? 3.395 2.498 -17.053 1.00 66.06 92 ARG A CA 1
ATOM 720 C C . ARG A 1 92 ? 4.138 3.735 -17.515 1.00 66.06 92 ARG A C 1
ATOM 722 O O . ARG A 1 92 ? 4.850 4.339 -16.720 1.00 66.06 92 ARG A O 1
ATOM 729 N N . GLU A 1 93 ? 3.949 4.103 -18.782 1.00 64.75 93 GLU A N 1
ATOM 730 C CA . GLU A 1 93 ? 4.496 5.353 -19.333 1.00 64.75 93 GLU A CA 1
ATOM 731 C C . GLU A 1 93 ? 4.007 6.570 -18.531 1.00 64.75 93 GLU A C 1
ATOM 733 O O . GLU A 1 93 ? 4.752 7.534 -18.372 1.00 64.75 93 GLU A O 1
ATOM 738 N N . ASP A 1 94 ? 2.804 6.469 -17.949 1.00 68.38 94 ASP A N 1
ATOM 739 C CA . ASP A 1 94 ? 2.189 7.505 -17.128 1.00 68.38 94 ASP A CA 1
ATOM 740 C C . ASP A 1 94 ? 1.904 7.029 -15.695 1.00 68.38 94 ASP A C 1
ATOM 742 O O . ASP A 1 94 ? 1.288 5.982 -15.450 1.00 68.38 94 ASP A O 1
ATOM 746 N N . THR A 1 95 ? 2.291 7.861 -14.729 1.00 79.25 95 THR A N 1
ATOM 747 C CA . THR A 1 95 ? 1.891 7.728 -13.326 1.00 79.25 95 THR A CA 1
ATOM 748 C C . THR A 1 95 ? 0.409 8.073 -13.173 1.00 79.25 95 THR A C 1
ATOM 750 O O . THR A 1 95 ? -0.021 9.154 -13.568 1.00 79.25 95 THR A O 1
ATOM 753 N N . GLU A 1 96 ? -0.383 7.182 -12.568 1.00 86.50 96 GLU A N 1
ATOM 754 C CA . GLU A 1 96 ? -1.810 7.418 -12.352 1.00 86.50 96 GLU A CA 1
ATOM 755 C C . GLU A 1 96 ? -2.067 8.648 -11.458 1.00 86.50 96 GLU A C 1
ATOM 757 O O . GLU A 1 96 ? -1.388 8.853 -10.451 1.00 86.50 96 GLU A O 1
ATOM 762 N N . ASP A 1 97 ? -3.128 9.410 -11.750 1.00 88.62 97 ASP A N 1
ATOM 763 C CA . ASP A 1 97 ? -3.486 10.652 -11.038 1.00 88.62 97 ASP A CA 1
ATOM 764 C C . ASP A 1 97 ? -3.535 10.517 -9.510 1.00 88.62 97 ASP A C 1
ATOM 766 O O . ASP A 1 97 ? -3.214 11.453 -8.780 1.00 88.62 97 ASP A O 1
ATOM 770 N N . TRP A 1 98 ? -3.950 9.356 -8.997 1.00 89.69 98 TRP A N 1
ATOM 771 C CA . TRP A 1 98 ? -4.040 9.138 -7.551 1.00 89.69 98 TRP A CA 1
ATOM 772 C C . TRP A 1 98 ? -2.668 9.043 -6.882 1.00 89.69 98 TRP A C 1
ATOM 774 O O . TRP A 1 98 ? -2.559 9.366 -5.704 1.00 89.69 98 TRP A O 1
ATOM 784 N N . ILE A 1 99 ? -1.629 8.644 -7.616 1.00 91.00 99 ILE A N 1
ATOM 785 C CA . ILE A 1 99 ? -0.247 8.707 -7.141 1.00 91.00 99 ILE A CA 1
ATOM 786 C C . ILE A 1 99 ? 0.241 10.146 -7.132 1.00 91.00 99 ILE A C 1
ATOM 788 O O . ILE A 1 99 ? 0.858 10.558 -6.156 1.00 91.00 99 ILE A O 1
ATOM 792 N N . LEU A 1 100 ? -0.109 10.940 -8.144 1.00 86.94 100 LEU A N 1
ATOM 793 C CA . LEU A 1 100 ? 0.279 12.354 -8.218 1.00 86.94 100 LEU A CA 1
ATOM 794 C C . LEU A 1 100 ? -0.332 13.203 -7.100 1.00 86.94 100 LEU A C 1
ATOM 796 O O . LEU A 1 100 ? 0.231 14.220 -6.708 1.00 86.94 100 LEU A O 1
ATOM 800 N N . GLN A 1 101 ? -1.470 12.771 -6.556 1.00 87.56 101 GLN A N 1
ATOM 801 C CA . GLN A 1 101 ? -2.084 13.378 -5.372 1.00 87.56 101 GLN A CA 1
ATOM 802 C C . GLN A 1 101 ? -1.336 13.053 -4.071 1.00 87.56 101 GLN A C 1
ATOM 804 O O . GLN A 1 101 ? -1.469 13.790 -3.096 1.00 87.56 101 GLN A O 1
ATOM 809 N N . ILE A 1 102 ? -0.590 11.946 -4.036 1.00 88.06 102 ILE A N 1
ATOM 810 C CA . ILE A 1 102 ? 0.180 11.492 -2.871 1.00 88.06 102 ILE A CA 1
ATOM 811 C C . ILE A 1 102 ? 1.609 12.034 -2.933 1.00 88.06 102 ILE A C 1
ATOM 813 O O . ILE A 1 102 ? 2.120 12.522 -1.929 1.00 88.06 102 ILE A O 1
ATOM 817 N N . TRP A 1 103 ? 2.233 11.927 -4.105 1.00 85.56 103 TRP A N 1
ATOM 818 C CA . TRP A 1 103 ? 3.579 12.393 -4.411 1.00 85.56 103 TRP A CA 1
ATOM 819 C C . TRP A 1 103 ? 3.527 13.248 -5.678 1.00 85.56 103 TRP A C 1
ATOM 821 O O . TRP A 1 103 ? 3.656 12.722 -6.789 1.00 85.56 103 TRP A O 1
ATOM 831 N N . PRO A 1 104 ? 3.306 14.564 -5.535 1.00 76.06 104 PRO A N 1
ATOM 832 C CA . PRO A 1 104 ? 3.408 15.487 -6.652 1.00 76.06 104 PRO A CA 1
ATOM 833 C C . PRO A 1 104 ? 4.815 15.414 -7.255 1.00 76.06 104 PRO A C 1
ATOM 835 O O . PRO A 1 104 ? 5.803 15.305 -6.530 1.00 76.06 104 PRO A O 1
ATOM 838 N N . TRP A 1 105 ? 4.920 15.518 -8.582 1.00 59.69 105 TRP A N 1
ATOM 839 C CA . TRP A 1 105 ? 6.183 15.427 -9.332 1.00 59.69 105 TRP A CA 1
ATOM 840 C C . TRP A 1 105 ? 7.312 16.350 -8.831 1.00 59.69 105 TRP A C 1
ATOM 842 O O . TRP A 1 105 ? 8.478 16.081 -9.100 1.00 59.69 105 TRP A O 1
ATOM 852 N N . GLU A 1 106 ? 6.992 17.414 -8.090 1.00 54.03 106 GLU A N 1
ATOM 853 C CA . GLU A 1 106 ? 7.969 18.345 -7.508 1.00 54.03 106 GLU A CA 1
ATOM 854 C C . GLU A 1 106 ? 8.780 17.748 -6.338 1.00 54.03 106 GLU A C 1
ATOM 856 O O . GLU A 1 106 ? 9.807 18.314 -5.971 1.00 54.03 106 GLU A O 1
ATOM 861 N N . GLU A 1 107 ? 8.369 16.602 -5.778 1.00 48.69 107 GLU A N 1
ATOM 862 C CA . GLU A 1 107 ? 9.047 15.927 -4.654 1.00 48.69 107 GLU A CA 1
ATOM 863 C C . GLU A 1 107 ? 9.743 14.605 -5.040 1.00 48.69 107 GLU A C 1
ATOM 865 O O . GLU A 1 107 ? 10.334 13.946 -4.185 1.00 48.69 107 GLU A O 1
ATOM 870 N N . LEU A 1 108 ? 9.688 14.200 -6.316 1.00 46.16 108 LEU A N 1
ATOM 871 C CA . LEU A 1 108 ? 10.247 12.931 -6.816 1.00 46.16 108 LEU A CA 1
ATOM 872 C C . LEU A 1 108 ? 11.636 13.079 -7.481 1.00 46.16 108 LEU A C 1
ATOM 874 O O . LEU A 1 108 ? 12.065 12.169 -8.193 1.00 46.16 108 LEU A O 1
ATOM 878 N N . VAL A 1 109 ? 12.337 14.200 -7.251 1.00 38.47 109 VAL A N 1
ATOM 879 C CA . VAL A 1 109 ? 13.668 14.518 -7.821 1.00 38.47 109 VAL A CA 1
ATOM 880 C C . VAL A 1 109 ? 14.747 14.596 -6.746 1.00 38.47 109 VAL A C 1
ATOM 882 O O . VAL A 1 109 ? 14.546 15.334 -5.757 1.00 38.47 109 VAL A O 1
#

Secondary structure (DSSP, 8-state):
--EEEEEEE-TTS-EEEEEEETTTTEEEEEEESSHHHHHHTTT--------SS--EEEEEEE-GGG-EEEEEEEETTTTEEEE-TT---B--SS--HHHHTTS-GGG--